Protein AF-A0A959IDT3-F1 (afdb_monomer)

Nearest PDB structures (foldseek):
  7pi2-assembly4_J  TM=5.846E-01  e=9.581E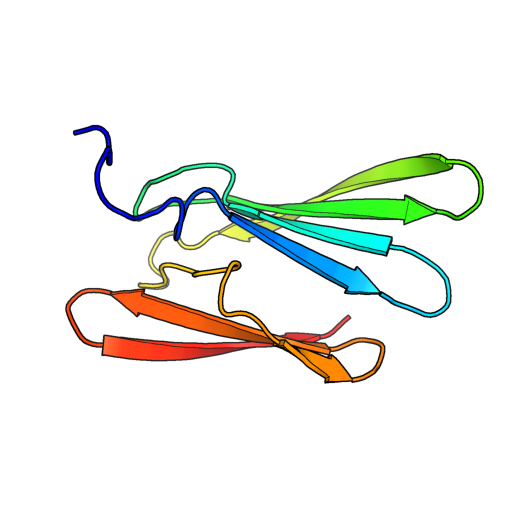-01  Plasmodium falciparum 3D7
  7pi2-assembly3_G  TM=5.688E-01  e=1.011E+00  Plasmodium falciparum 3D7
  7phv-assembly1_A  TM=5.783E-01  e=1.816E+00  Plasmodium falciparum 3D7
  5ezo-assembly1_A  TM=4.871E-01  e=1.186E+00  Plasmodium falciparum 3D7
  4dm5-assembly4_D  TM=5.569E-01  e=1.816E+00  Pseudomonas aeruginosa PAO1

Structure (mmCIF, N/CA/C/O backbone):
data_AF-A0A959IDT3-F1
#
_entry.id   AF-A0A959IDT3-F1
#
loop_
_atom_site.group_PDB
_atom_site.id
_atom_site.type_symbol
_atom_site.label_atom_id
_atom_site.label_alt_id
_atom_site.label_comp_id
_atom_site.label_asym_id
_atom_site.label_entity_id
_atom_site.label_seq_id
_atom_site.pdbx_PDB_ins_code
_atom_site.Cartn_x
_atom_site.Cartn_y
_atom_site.Cartn_z
_atom_site.occupancy
_atom_site.B_iso_or_equiv
_atom_site.auth_seq_id
_atom_site.auth_comp_id
_atom_site.auth_asym_id
_atom_site.auth_atom_id
_atom_site.pdbx_PDB_model_num
ATOM 1 N N . GLN A 1 1 ? 12.207 10.003 -15.779 1.00 45.72 1 GLN A N 1
ATOM 2 C CA . GLN A 1 1 ? 11.418 8.925 -16.407 1.00 45.72 1 GLN A CA 1
ATOM 3 C C . GLN A 1 1 ? 10.086 8.876 -15.680 1.00 45.72 1 GLN A C 1
ATOM 5 O O . GLN A 1 1 ? 10.077 8.522 -14.510 1.00 45.72 1 GLN A O 1
ATOM 10 N N . TYR A 1 2 ? 9.011 9.339 -16.316 1.00 44.75 2 TYR A N 1
ATOM 11 C CA . TYR A 1 2 ? 7.661 9.240 -15.760 1.00 44.75 2 TYR A CA 1
ATOM 12 C C . TYR A 1 2 ? 7.031 7.946 -16.268 1.00 44.75 2 TYR A C 1
ATOM 14 O O . TYR A 1 2 ? 7.106 7.650 -17.459 1.00 44.75 2 TYR A O 1
ATOM 22 N N . SER A 1 3 ? 6.500 7.155 -15.342 1.00 45.66 3 SER A N 1
ATOM 23 C CA . SER A 1 3 ? 5.775 5.923 -15.630 1.00 45.66 3 SER A CA 1
ATOM 24 C C . SER A 1 3 ? 4.399 6.316 -16.167 1.00 45.66 3 SER A C 1
ATOM 26 O O . SER A 1 3 ? 3.592 6.852 -15.419 1.00 45.66 3 SER A O 1
ATOM 28 N N . GLN A 1 4 ? 4.186 6.170 -17.474 1.00 54.97 4 GLN A N 1
ATOM 29 C CA . GLN A 1 4 ? 2.904 6.441 -18.145 1.00 54.97 4 GLN A CA 1
ATOM 30 C C . GLN A 1 4 ? 2.184 5.135 -18.537 1.00 54.97 4 GLN A C 1
ATOM 32 O O . GLN A 1 4 ? 1.149 5.189 -19.181 1.00 54.97 4 GLN A O 1
ATOM 37 N N . ASP A 1 5 ? 2.730 3.973 -18.155 1.00 61.78 5 ASP A N 1
ATOM 38 C CA . ASP A 1 5 ? 2.344 2.661 -18.705 1.00 61.78 5 ASP A CA 1
ATOM 39 C C . ASP A 1 5 ? 2.312 1.541 -17.640 1.00 61.78 5 ASP A C 1
ATOM 41 O O . ASP A 1 5 ? 2.426 0.359 -17.954 1.00 61.78 5 ASP A O 1
ATOM 45 N N . ASP A 1 6 ? 2.208 1.891 -16.350 1.00 63.75 6 ASP A N 1
ATOM 46 C CA . ASP A 1 6 ? 2.103 0.910 -15.255 1.00 63.75 6 ASP A CA 1
ATOM 47 C C . ASP A 1 6 ? 0.673 0.689 -14.741 1.00 63.75 6 ASP A C 1
ATOM 49 O O . ASP A 1 6 ? 0.512 0.099 -13.674 1.00 63.75 6 ASP A O 1
ATOM 53 N N . ASP A 1 7 ? -0.344 1.150 -15.478 1.00 68.31 7 ASP A N 1
ATOM 54 C CA . ASP A 1 7 ? -1.770 1.019 -15.128 1.00 68.31 7 ASP A CA 1
ATOM 55 C C . ASP A 1 7 ? -2.093 1.515 -13.703 1.00 68.31 7 ASP A C 1
ATOM 57 O O . ASP A 1 7 ? -2.865 0.920 -12.953 1.00 68.31 7 ASP A O 1
ATOM 61 N N . ALA A 1 8 ? -1.409 2.585 -13.280 1.00 68.56 8 ALA A N 1
ATOM 62 C CA . ALA A 1 8 ? -1.481 3.143 -11.932 1.00 68.56 8 ALA A CA 1
ATOM 63 C C . ALA A 1 8 ? -1.097 2.159 -10.807 1.00 68.56 8 ALA A C 1
ATOM 65 O O . ALA A 1 8 ? -1.344 2.441 -9.633 1.00 68.56 8 ALA A O 1
ATOM 66 N N . ALA A 1 9 ? -0.435 1.037 -11.118 1.00 70.88 9 ALA A N 1
ATOM 67 C CA . ALA A 1 9 ? -0.104 -0.007 -10.146 1.00 70.88 9 ALA A CA 1
ATOM 68 C C . ALA A 1 9 ? 0.693 0.528 -8.946 1.00 70.88 9 ALA A C 1
ATOM 70 O O . ALA A 1 9 ? 0.538 0.030 -7.829 1.00 70.88 9 ALA A O 1
ATOM 71 N N . TYR A 1 10 ? 1.516 1.561 -9.155 1.00 75.00 10 TYR A N 1
ATOM 72 C CA . TYR A 1 10 ? 2.345 2.171 -8.112 1.00 75.00 10 TYR A CA 1
ATOM 73 C C . TYR A 1 10 ? 1.838 3.533 -7.630 1.00 75.00 10 TYR A C 1
ATOM 75 O O . TYR A 1 10 ? 2.204 3.935 -6.530 1.00 75.00 10 TYR A O 1
ATOM 83 N N . SER A 1 11 ? 0.963 4.199 -8.386 1.00 76.62 11 SER A N 1
ATOM 84 C CA . SER A 1 11 ? 0.181 5.365 -7.947 1.00 76.62 11 SER A CA 1
ATOM 85 C C . SER A 1 11 ? -1.196 4.938 -7.428 1.00 76.62 11 SER A C 1
ATOM 87 O O . SER A 1 11 ? -2.217 5.540 -7.759 1.00 76.62 11 SER A O 1
ATOM 89 N N . SER A 1 12 ? -1.221 3.849 -6.665 1.00 81.69 12 SER A N 1
ATOM 90 C CA . SER A 1 12 ? -2.429 3.224 -6.141 1.00 81.69 12 SER A CA 1
ATOM 91 C C . SER A 1 12 ? -2.534 3.387 -4.631 1.00 81.69 12 SER A C 1
ATOM 93 O O . SER A 1 12 ? -1.559 3.702 -3.940 1.00 81.69 12 SER A O 1
ATOM 95 N N . TYR A 1 13 ? -3.739 3.154 -4.121 1.00 92.00 13 TYR A N 1
ATOM 96 C CA . TYR A 1 13 ? -4.036 3.162 -2.699 1.00 92.00 13 TYR A CA 1
ATOM 97 C C . TYR A 1 13 ? -4.779 1.890 -2.297 1.00 92.00 13 TYR A C 1
ATOM 99 O O . TYR A 1 13 ? -5.406 1.228 -3.123 1.00 92.00 13 TYR A O 1
ATOM 107 N N . PHE A 1 14 ? -4.734 1.570 -1.009 1.00 95.44 14 PHE A N 1
ATOM 108 C CA . PHE A 1 14 ? -5.530 0.515 -0.405 1.00 95.44 14 PHE A CA 1
ATOM 109 C C . PHE A 1 14 ? -6.347 1.078 0.756 1.00 95.44 14 PHE A C 1
ATOM 111 O O . PHE A 1 14 ? -5.827 1.825 1.583 1.00 95.44 14 PHE A O 1
ATOM 118 N N . LEU A 1 15 ? -7.625 0.702 0.826 1.00 95.31 15 LEU A N 1
ATOM 119 C CA . LEU A 1 15 ? -8.516 1.068 1.924 1.00 95.31 15 LEU A CA 1
ATOM 120 C C . LEU A 1 15 ? -8.641 -0.106 2.898 1.00 95.31 15 LEU A C 1
ATOM 122 O O . LEU A 1 15 ? -9.369 -1.063 2.630 1.00 95.31 15 LEU A O 1
ATOM 126 N N . LEU A 1 16 ? -7.983 -0.004 4.050 1.00 95.31 16 LEU A N 1
ATOM 127 C CA . LEU A 1 16 ? -8.165 -0.939 5.153 1.00 95.31 16 LEU A CA 1
ATOM 128 C C . LEU A 1 16 ? -9.327 -0.465 6.033 1.00 95.31 16 LEU A C 1
ATOM 130 O O . LEU A 1 16 ? -9.303 0.630 6.600 1.00 95.31 16 LEU A O 1
ATOM 134 N N . LYS A 1 17 ? -10.353 -1.309 6.159 1.00 93.94 17 LYS A N 1
ATOM 135 C CA . LYS A 1 17 ? -11.522 -1.031 6.997 1.00 93.94 17 LYS A CA 1
ATOM 136 C C . LYS A 1 17 ? -11.330 -1.696 8.351 1.00 93.94 17 LYS A C 1
ATOM 138 O O . LYS A 1 17 ? -11.349 -2.925 8.438 1.00 93.94 17 LYS A O 1
ATOM 143 N N . THR A 1 18 ? -11.163 -0.891 9.394 1.00 90.19 18 THR A N 1
ATOM 144 C CA . THR A 1 18 ? -11.143 -1.372 10.780 1.00 90.19 18 THR A CA 1
ATOM 145 C C . THR A 1 18 ? -12.477 -1.043 11.463 1.00 90.19 18 THR A C 1
ATOM 147 O O . THR A 1 18 ? -13.249 -0.241 10.933 1.00 90.19 18 THR A O 1
ATOM 150 N N . PRO A 1 19 ? -12.777 -1.616 12.643 1.00 87.44 19 PRO A N 1
ATOM 151 C CA . PRO A 1 19 ? -14.014 -1.301 13.362 1.00 87.44 19 PRO A CA 1
ATOM 152 C C . PRO A 1 19 ? -14.171 0.178 13.757 1.00 87.44 19 PRO A C 1
ATOM 154 O O . PRO A 1 19 ? -15.297 0.640 13.906 1.00 87.44 19 PRO A O 1
ATOM 157 N N . TYR A 1 20 ? -13.066 0.913 13.936 1.00 86.31 20 TYR A N 1
ATOM 158 C CA . TYR A 1 20 ? -13.081 2.273 14.498 1.00 86.31 20 TYR A CA 1
ATOM 159 C C . TYR A 1 20 ? -12.659 3.365 13.511 1.00 86.31 20 TYR A C 1
ATOM 161 O O . TYR A 1 20 ? -12.997 4.532 13.702 1.00 86.31 20 TYR A O 1
ATOM 169 N N . ASN A 1 21 ? -11.891 3.014 12.481 1.00 92.44 21 ASN A N 1
ATOM 170 C CA . ASN A 1 21 ? -11.370 3.965 11.505 1.00 92.44 21 ASN A CA 1
ATOM 171 C C . ASN A 1 21 ? -11.195 3.338 10.120 1.00 92.44 21 ASN A C 1
ATOM 173 O O . ASN A 1 21 ? -10.989 2.130 9.964 1.00 92.44 21 ASN A O 1
ATOM 177 N N . LEU A 1 22 ? -11.250 4.202 9.113 1.00 94.75 22 LEU A N 1
ATOM 178 C CA . LEU A 1 22 ? -10.823 3.896 7.757 1.00 94.75 22 LEU A CA 1
ATOM 179 C C . LEU A 1 22 ? -9.357 4.291 7.612 1.00 94.75 22 LEU A C 1
ATOM 181 O O . LEU A 1 22 ? -8.984 5.405 7.969 1.00 94.75 22 LEU A O 1
ATOM 185 N N . ARG A 1 23 ? -8.530 3.393 7.083 1.00 95.62 23 ARG A N 1
ATOM 186 C CA . ARG A 1 23 ? -7.105 3.646 6.847 1.00 95.62 23 ARG A CA 1
ATOM 187 C C . ARG A 1 23 ? -6.826 3.612 5.354 1.00 95.62 23 ARG A C 1
ATOM 189 O O . ARG A 1 23 ? -7.070 2.591 4.713 1.00 95.62 23 ARG A O 1
ATOM 196 N N . LEU A 1 24 ? -6.342 4.718 4.799 1.00 95.31 24 LEU A N 1
ATOM 197 C CA . LEU A 1 24 ? -5.924 4.800 3.402 1.00 95.31 24 LEU A CA 1
ATOM 198 C C . LEU A 1 24 ? -4.408 4.700 3.346 1.00 95.31 24 LEU A C 1
ATOM 200 O O . LEU A 1 24 ? -3.720 5.575 3.861 1.00 95.31 24 LEU A O 1
ATOM 204 N N . LEU A 1 25 ? -3.906 3.652 2.704 1.00 95.19 25 LEU A N 1
ATOM 205 C CA . LEU A 1 25 ? -2.482 3.426 2.485 1.00 95.19 25 LEU A CA 1
ATOM 206 C C . LEU A 1 25 ? -2.137 3.726 1.044 1.00 95.19 25 LEU A C 1
ATOM 208 O O . LEU A 1 25 ? -2.849 3.277 0.152 1.00 95.19 25 LEU A O 1
ATOM 212 N N . PHE A 1 26 ? -1.058 4.458 0.808 1.00 93.50 26 PHE A N 1
ATOM 213 C CA . PHE A 1 26 ? -0.663 4.838 -0.541 1.00 93.50 26 PHE A CA 1
ATOM 214 C C . PHE A 1 26 ? 0.839 5.103 -0.624 1.00 93.50 26 PHE A C 1
ATOM 216 O O . PHE A 1 26 ? 1.512 5.366 0.377 1.00 93.50 26 PHE A O 1
ATOM 223 N N . ASN A 1 27 ? 1.366 5.005 -1.839 1.00 92.19 27 ASN A N 1
ATOM 224 C CA . ASN A 1 27 ? 2.731 5.408 -2.141 1.00 92.19 27 ASN A CA 1
ATOM 225 C C . ASN A 1 27 ? 2.764 6.926 -2.398 1.00 92.19 27 ASN A C 1
ATOM 227 O O . ASN A 1 27 ? 2.031 7.397 -3.267 1.00 92.19 27 ASN A O 1
ATOM 231 N N . ASP A 1 28 ? 3.614 7.677 -1.690 1.00 89.06 28 ASP A N 1
ATOM 232 C CA . ASP A 1 28 ? 3.779 9.124 -1.916 1.00 89.06 28 ASP A CA 1
ATOM 233 C C . ASP A 1 28 ? 4.421 9.422 -3.287 1.00 89.06 28 ASP A C 1
ATOM 235 O O . ASP A 1 28 ? 4.146 10.447 -3.910 1.00 89.06 28 ASP A O 1
ATOM 239 N N . GLU A 1 29 ? 5.271 8.517 -3.777 1.00 84.06 29 GLU A N 1
ATOM 240 C CA . GLU A 1 29 ? 6.051 8.665 -5.000 1.00 84.06 29 GLU A CA 1
ATOM 241 C C . GLU A 1 29 ? 5.969 7.431 -5.910 1.00 84.06 29 GLU A C 1
ATOM 243 O O . GLU A 1 29 ? 6.073 6.282 -5.477 1.00 84.06 29 GLU A O 1
ATOM 248 N N . ILE A 1 30 ? 5.925 7.672 -7.225 1.00 77.38 30 ILE A N 1
ATOM 249 C CA . ILE A 1 30 ? 6.023 6.637 -8.270 1.00 77.38 30 ILE A CA 1
ATOM 250 C C . ILE A 1 30 ? 7.507 6.346 -8.574 1.00 77.38 30 ILE A C 1
ATOM 252 O O . ILE A 1 30 ? 7.972 6.417 -9.714 1.00 77.38 30 ILE A O 1
ATOM 256 N N . LYS A 1 31 ? 8.298 6.080 -7.531 1.00 82.12 31 LYS A N 1
ATOM 257 C CA . LYS A 1 31 ? 9.737 5.779 -7.618 1.00 82.12 31 LYS A CA 1
ATOM 258 C C . LYS A 1 31 ? 10.069 4.494 -6.861 1.00 82.12 31 LYS A C 1
ATOM 260 O O . LYS A 1 31 ? 9.243 3.930 -6.151 1.00 82.12 31 LYS A O 1
ATOM 265 N N . TYR A 1 32 ? 11.287 3.983 -7.056 1.00 79.19 32 TYR A N 1
ATOM 266 C CA . TYR A 1 32 ? 11.759 2.806 -6.313 1.00 79.19 32 TYR A CA 1
ATOM 267 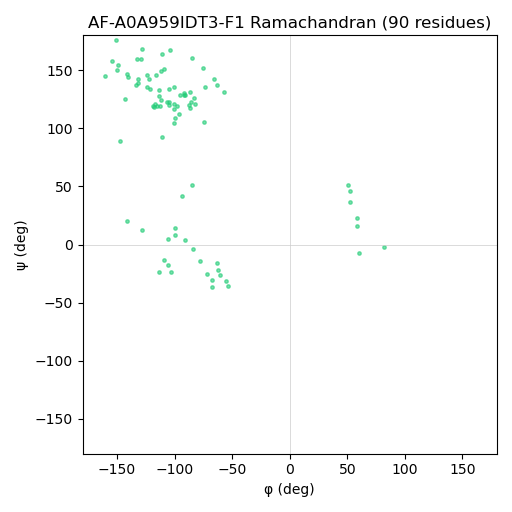C C . TYR A 1 32 ? 11.947 3.091 -4.823 1.00 79.19 32 TYR A C 1
ATOM 269 O O . TYR A 1 32 ? 11.706 2.218 -3.989 1.00 79.19 32 TYR A O 1
ATOM 277 N N . GLU A 1 33 ? 12.412 4.293 -4.520 1.00 84.62 33 GLU A N 1
ATOM 278 C CA . GLU A 1 33 ? 12.548 4.822 -3.172 1.00 84.62 33 GLU A CA 1
ATOM 279 C C . GLU A 1 33 ? 11.324 5.690 -2.939 1.00 84.62 33 GLU A C 1
ATOM 281 O O . GLU A 1 33 ? 11.043 6.591 -3.726 1.00 84.62 33 GLU A O 1
ATOM 286 N N . ASN A 1 34 ? 10.540 5.318 -1.940 1.00 87.12 34 ASN A N 1
ATOM 287 C CA . ASN A 1 34 ? 9.232 5.881 -1.702 1.00 87.12 34 ASN A CA 1
ATOM 288 C C . ASN A 1 34 ? 8.912 5.837 -0.206 1.00 87.12 34 ASN A C 1
ATOM 290 O O . ASN A 1 34 ? 9.314 4.911 0.502 1.00 87.12 34 ASN A O 1
ATOM 294 N N . THR A 1 35 ? 8.119 6.801 0.238 1.00 91.44 35 THR A N 1
ATOM 295 C CA . THR A 1 35 ? 7.451 6.764 1.533 1.00 91.44 35 THR A CA 1
ATOM 296 C C . THR A 1 35 ? 6.040 6.215 1.353 1.00 91.44 35 THR A C 1
ATOM 298 O O . THR A 1 35 ? 5.266 6.660 0.507 1.00 91.44 35 THR A O 1
ATOM 301 N N . VAL A 1 36 ? 5.694 5.212 2.150 1.00 92.94 36 VAL A N 1
ATOM 302 C CA . VAL A 1 36 ? 4.313 4.775 2.310 1.00 92.94 36 VAL A CA 1
ATOM 303 C C . VAL A 1 36 ? 3.685 5.641 3.376 1.00 92.94 36 VAL A C 1
ATOM 305 O O . VAL A 1 36 ? 4.156 5.674 4.519 1.00 92.94 36 VAL A O 1
ATOM 308 N N . SER A 1 37 ? 2.604 6.298 2.997 1.00 95.00 37 SER A N 1
ATOM 309 C CA . SER A 1 37 ? 1.829 7.133 3.892 1.00 95.00 37 SER A CA 1
ATOM 310 C C . SER A 1 37 ? 0.485 6.492 4.202 1.00 95.00 37 SER A C 1
ATOM 312 O O . SER A 1 37 ? -0.075 5.722 3.418 1.00 95.00 37 SER A O 1
ATOM 314 N N . GLU A 1 38 ? -0.014 6.809 5.389 1.00 95.44 38 GLU A N 1
ATOM 315 C CA . GLU A 1 38 ? -1.311 6.404 5.898 1.00 95.44 38 GLU A CA 1
ATOM 316 C C . GLU A 1 38 ? -2.136 7.643 6.236 1.00 95.44 38 GLU A C 1
ATOM 318 O O . GLU A 1 38 ? -1.647 8.542 6.920 1.00 95.44 38 GLU A O 1
ATOM 323 N N . TYR A 1 39 ? -3.401 7.654 5.821 1.00 95.69 39 TYR A N 1
ATOM 324 C CA . TYR A 1 39 ? -4.418 8.524 6.402 1.00 95.69 39 TYR A CA 1
ATOM 325 C C . TYR A 1 39 ? -5.364 7.704 7.272 1.00 95.69 39 TYR A C 1
ATOM 327 O O . TYR A 1 39 ? -5.995 6.770 6.776 1.00 95.69 39 TYR A O 1
ATOM 335 N N . VAL A 1 40 ? -5.492 8.066 8.547 1.00 96.31 40 VAL A N 1
ATOM 336 C CA . VAL A 1 40 ? -6.452 7.455 9.473 1.00 96.31 40 VAL A CA 1
ATOM 337 C C . VAL A 1 40 ? -7.652 8.380 9.581 1.00 96.31 40 VAL A C 1
ATOM 339 O O . VAL A 1 40 ? -7.547 9.445 10.173 1.00 96.31 40 VAL A O 1
ATOM 342 N N . ILE A 1 41 ? -8.786 7.981 9.014 1.00 96.12 41 ILE A N 1
ATOM 343 C CA . ILE A 1 41 ? -10.032 8.748 9.030 1.00 96.12 41 ILE A CA 1
ATOM 344 C C . ILE A 1 41 ? -10.958 8.171 10.101 1.00 96.12 41 ILE A C 1
ATOM 346 O O . ILE A 1 41 ? -11.337 6.995 10.060 1.00 96.12 41 ILE A O 1
ATOM 350 N N . GLN A 1 42 ? -11.330 9.012 11.060 1.00 93.88 42 GLN A N 1
ATOM 351 C CA . GLN A 1 42 ? -12.271 8.694 12.128 1.00 93.88 42 GLN A CA 1
ATOM 352 C C . GLN A 1 42 ? -13.723 8.910 11.675 1.00 93.88 42 GLN A C 1
ATOM 354 O O . GLN A 1 42 ? -14.005 9.660 10.740 1.00 93.88 42 GLN A O 1
ATOM 359 N N . GLY A 1 43 ? -14.678 8.292 12.378 1.00 88.00 43 GLY A N 1
ATOM 360 C CA . GLY A 1 43 ? -16.109 8.397 12.051 1.00 88.00 43 GLY A CA 1
ATOM 361 C C . GLY A 1 43 ? -16.706 9.810 12.154 1.00 88.00 43 GLY A C 1
ATOM 362 O O . GLY A 1 43 ? -17.775 10.059 11.610 1.00 88.00 43 GLY A O 1
ATOM 363 N N . ASN A 1 44 ? -16.019 10.743 12.818 1.00 92.44 44 ASN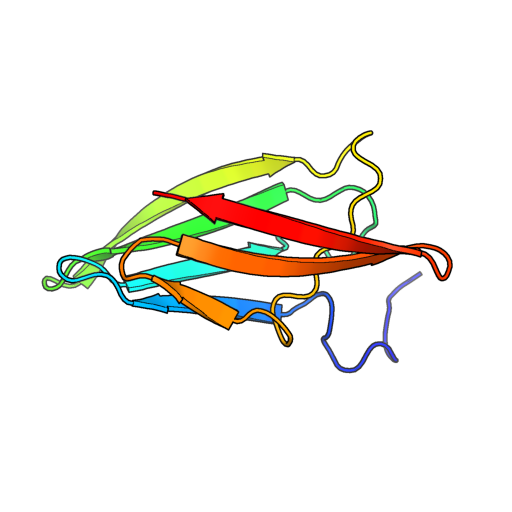 A N 1
ATOM 364 C CA . ASN A 1 44 ? -16.400 12.158 12.919 1.00 92.44 44 ASN A CA 1
ATOM 365 C C . ASN A 1 44 ? -15.788 13.037 11.806 1.00 92.44 44 ASN A C 1
ATOM 367 O O . ASN A 1 44 ? -15.939 14.255 11.846 1.00 92.44 44 ASN A O 1
ATOM 371 N N . GLY A 1 45 ? -15.070 12.445 10.845 1.00 89.19 45 GLY A N 1
ATOM 372 C CA . GLY A 1 45 ? -14.390 13.162 9.765 1.00 89.19 45 GLY A CA 1
ATOM 373 C C . GLY A 1 45 ? -13.023 13.746 10.136 1.00 89.19 45 GLY A C 1
ATOM 374 O O . GLY A 1 45 ? -12.354 14.293 9.261 1.00 89.19 45 GLY A O 1
ATOM 375 N N . HIS A 1 46 ? -12.573 13.614 11.389 1.00 95.38 46 HIS A N 1
ATOM 376 C CA . HIS A 1 46 ? -11.193 13.923 11.755 1.00 95.38 46 HIS A CA 1
ATOM 377 C C . HIS A 1 46 ? -10.239 12.940 11.074 1.00 95.38 46 HIS A C 1
ATOM 379 O O . HIS A 1 46 ? -10.550 11.750 10.954 1.00 95.38 46 HIS A O 1
ATOM 385 N N . PHE A 1 47 ? -9.079 13.427 10.636 1.00 96.19 47 PHE A N 1
ATOM 386 C CA . PHE A 1 47 ? -8.067 12.578 10.031 1.00 96.19 47 PHE A CA 1
ATOM 387 C C . PHE A 1 47 ? -6.654 12.972 10.449 1.00 96.19 47 PHE A C 1
ATOM 389 O O . PHE A 1 47 ? -6.343 14.154 10.578 1.00 96.19 47 PHE A O 1
ATOM 396 N N . ASP A 1 48 ? -5.799 11.959 10.557 1.00 96.69 48 ASP A N 1
ATOM 397 C CA . ASP A 1 48 ? -4.360 12.095 10.772 1.00 96.69 48 ASP A CA 1
ATOM 398 C C . ASP A 1 48 ? -3.598 11.526 9.574 1.00 96.69 48 ASP A C 1
ATOM 400 O O . ASP A 1 48 ? -4.024 10.529 8.984 1.00 96.69 48 ASP A O 1
ATOM 404 N N . ARG A 1 49 ? -2.454 12.129 9.228 1.00 94.88 49 ARG A N 1
ATOM 405 C CA . ARG A 1 49 ? -1.525 11.605 8.215 1.00 94.88 4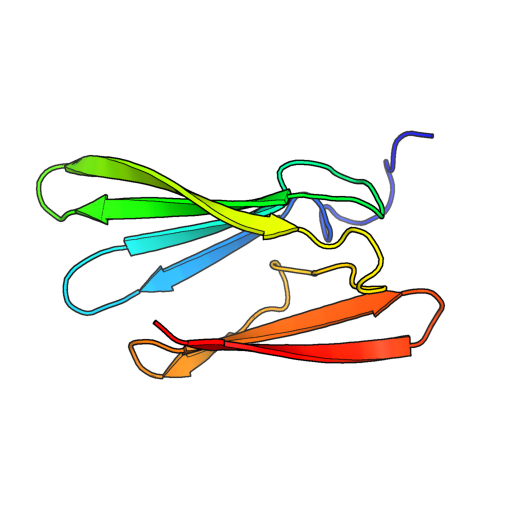9 ARG A CA 1
ATOM 406 C C . ARG A 1 49 ? -0.230 11.150 8.877 1.00 94.88 49 ARG A C 1
ATOM 408 O O . ARG A 1 49 ? 0.459 11.963 9.486 1.00 94.88 49 ARG A O 1
ATOM 415 N N . ASN A 1 50 ? 0.150 9.895 8.656 1.00 94.75 50 ASN A N 1
ATOM 416 C CA . ASN A 1 50 ? 1.379 9.297 9.174 1.00 94.75 50 ASN A CA 1
ATOM 417 C C . ASN A 1 50 ? 2.257 8.774 8.032 1.00 94.75 50 ASN A C 1
ATOM 419 O O . ASN A 1 50 ? 1.748 8.202 7.072 1.00 94.75 50 ASN A O 1
ATOM 423 N N . ALA A 1 51 ? 3.578 8.909 8.152 1.00 92.81 51 ALA A N 1
ATOM 424 C CA . ALA A 1 51 ? 4.516 8.139 7.336 1.00 92.81 51 ALA A CA 1
ATOM 425 C C . ALA A 1 51 ? 4.769 6.799 8.039 1.00 92.81 51 ALA A C 1
ATOM 427 O O . ALA A 1 51 ? 5.262 6.785 9.167 1.00 92.81 51 ALA A O 1
ATOM 428 N N . VAL A 1 52 ? 4.408 5.680 7.407 1.00 90.94 52 VAL A N 1
ATOM 429 C CA . VAL A 1 52 ? 4.425 4.356 8.061 1.00 90.94 52 VAL A CA 1
ATOM 430 C C . VAL A 1 52 ? 5.616 3.493 7.656 1.00 90.94 52 VAL A C 1
ATOM 432 O O . VAL A 1 52 ? 6.005 2.598 8.402 1.00 90.94 52 VAL A O 1
ATOM 435 N N . MET A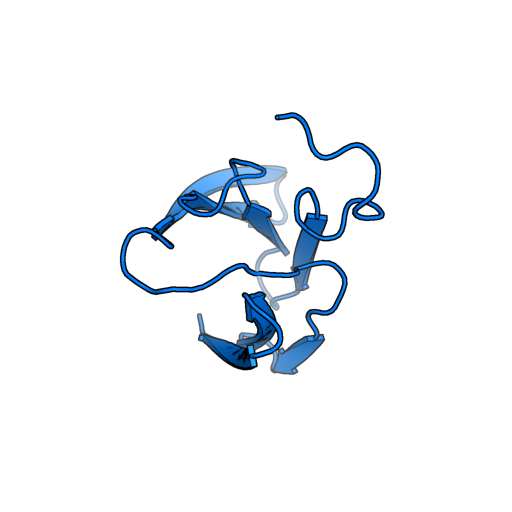 1 53 ? 6.213 3.743 6.488 1.00 89.62 53 MET A N 1
ATOM 436 C CA . MET A 1 53 ? 7.388 3.001 6.027 1.00 89.62 53 MET A CA 1
ATOM 437 C C . MET A 1 53 ? 8.136 3.767 4.933 1.00 89.62 53 MET A C 1
ATOM 439 O O . MET A 1 53 ? 7.509 4.370 4.071 1.00 89.62 53 MET A O 1
ATOM 443 N N . SER A 1 54 ? 9.466 3.659 4.902 1.00 88.31 54 SER A N 1
ATOM 444 C CA . SER A 1 54 ? 10.265 3.965 3.707 1.00 88.31 54 SER A CA 1
ATOM 445 C C . SER A 1 54 ? 10.649 2.671 2.982 1.00 88.31 54 SER A C 1
ATOM 447 O O . SER A 1 54 ? 11.066 1.695 3.611 1.00 88.31 54 SER A O 1
ATOM 449 N N . THR A 1 55 ? 10.518 2.641 1.654 1.00 85.44 55 THR A N 1
ATOM 450 C CA . THR A 1 55 ? 10.989 1.529 0.808 1.00 85.44 55 THR A CA 1
ATOM 451 C C . THR A 1 55 ? 12.470 1.646 0.447 1.00 85.44 55 THR A C 1
ATOM 453 O O . THR A 1 55 ? 13.020 0.736 -0.192 1.00 85.44 55 THR A O 1
ATOM 456 N N . GLU A 1 56 ? 13.126 2.736 0.851 1.00 86.38 56 GLU A N 1
ATOM 457 C CA . GLU A 1 56 ? 14.541 2.981 0.601 1.00 86.38 56 GLU A CA 1
ATOM 458 C C . GLU A 1 56 ? 15.390 1.841 1.171 1.00 86.38 56 GLU A C 1
ATOM 460 O O . GLU A 1 56 ? 15.189 1.380 2.294 1.00 86.38 56 GLU A O 1
ATOM 465 N N . ASN A 1 57 ? 16.309 1.315 0.360 1.00 83.75 57 ASN A N 1
ATOM 466 C CA . ASN A 1 57 ? 17.163 0.164 0.685 1.00 83.75 57 ASN A CA 1
ATOM 467 C C .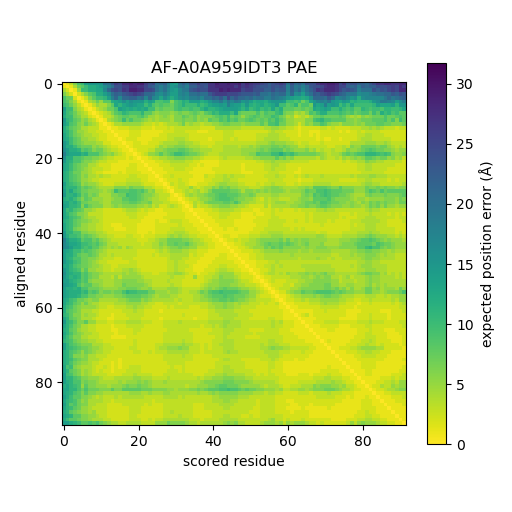 ASN A 1 57 ? 16.440 -1.168 1.004 1.00 83.75 57 ASN A C 1
ATOM 469 O O . ASN A 1 57 ? 17.082 -2.218 1.015 1.00 83.75 57 ASN A O 1
ATOM 473 N N . GLN A 1 58 ? 15.107 -1.195 1.123 1.00 84.81 58 GLN A N 1
ATOM 474 C CA . GLN A 1 58 ? 14.322 -2.412 1.403 1.00 84.81 58 GLN A CA 1
ATOM 475 C C . GLN A 1 58 ? 14.121 -3.305 0.171 1.00 84.81 58 GLN A C 1
ATOM 477 O O . GLN A 1 58 ? 13.725 -4.475 0.251 1.00 84.81 58 GLN A O 1
ATOM 482 N N . LYS A 1 59 ? 14.400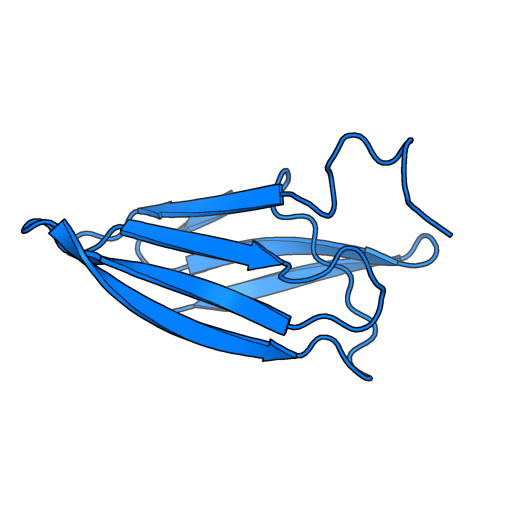 -2.759 -1.018 1.00 88.69 59 LYS A N 1
ATOM 483 C CA . LYS A 1 59 ? 14.123 -3.406 -2.307 1.00 88.69 59 LYS A CA 1
ATOM 484 C C . LYS A 1 59 ? 12.660 -3.858 -2.401 1.00 88.69 59 LYS A C 1
ATOM 486 O O . LYS A 1 59 ? 12.395 -4.998 -2.798 1.00 88.69 59 LYS A O 1
ATOM 491 N N . LEU A 1 60 ? 11.755 -2.963 -2.019 1.00 90.06 60 LEU A N 1
ATOM 492 C CA . LEU A 1 60 ? 10.308 -3.119 -2.120 1.00 90.06 60 LEU A CA 1
ATOM 493 C C . LEU A 1 60 ? 9.757 -2.144 -3.159 1.00 90.06 60 LEU A C 1
ATOM 495 O O . LEU A 1 60 ? 10.319 -1.072 -3.367 1.00 90.06 60 LEU A O 1
ATOM 499 N N . ARG A 1 61 ? 8.676 -2.543 -3.823 1.00 90.12 61 ARG A N 1
ATOM 500 C CA . ARG A 1 61 ? 7.893 -1.694 -4.719 1.00 90.12 61 ARG A CA 1
ATOM 501 C C . ARG A 1 61 ? 6.439 -2.143 -4.615 1.00 90.12 61 ARG A C 1
ATOM 503 O O . ARG A 1 61 ? 6.035 -3.095 -5.276 1.00 90.12 61 ARG A O 1
ATOM 510 N N . LEU A 1 62 ? 5.722 -1.539 -3.673 1.00 92.25 62 LEU A N 1
ATOM 511 C CA . LEU A 1 62 ? 4.393 -1.982 -3.260 1.00 92.25 62 LEU A CA 1
ATOM 512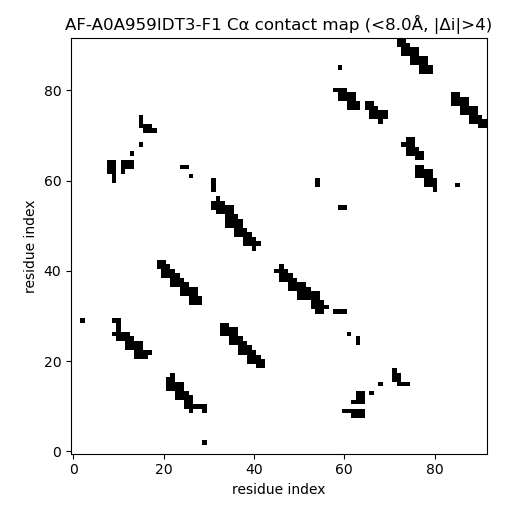 C C . LEU A 1 62 ? 3.339 -1.654 -4.314 1.00 92.25 62 LEU A C 1
ATOM 514 O O . LEU A 1 62 ? 3.307 -0.536 -4.828 1.00 92.25 62 LEU A O 1
ATOM 518 N N . ARG A 1 63 ? 2.470 -2.628 -4.584 1.00 92.75 63 ARG A N 1
ATOM 519 C CA . ARG A 1 63 ? 1.323 -2.520 -5.485 1.00 92.75 63 ARG A CA 1
ATOM 520 C C . ARG A 1 63 ? 0.047 -2.575 -4.653 1.00 92.75 63 ARG A C 1
ATOM 522 O O . ARG A 1 63 ? -0.436 -3.656 -4.324 1.00 92.75 63 ARG A O 1
ATOM 529 N N . PHE A 1 64 ? -0.467 -1.412 -4.262 1.00 93.50 64 PHE A N 1
ATOM 530 C CA . PHE A 1 64 ? -1.658 -1.343 -3.414 1.00 93.50 64 PHE A CA 1
ATOM 531 C C . PHE A 1 64 ? -2.943 -1.738 -4.154 1.00 93.50 64 PHE A C 1
ATOM 533 O O . PHE A 1 64 ? -3.850 -2.257 -3.509 1.00 93.50 64 PHE A O 1
ATOM 540 N N . THR A 1 65 ? -2.990 -1.603 -5.487 1.00 91.62 65 THR A N 1
ATOM 541 C CA . THR A 1 65 ? -4.088 -2.120 -6.332 1.00 91.62 65 THR A CA 1
ATOM 542 C C . THR A 1 65 ? -4.348 -3.612 -6.113 1.00 91.62 65 THR A C 1
ATOM 544 O O . THR A 1 65 ? -5.495 -4.045 -6.133 1.00 91.62 65 THR A O 1
ATOM 547 N N . ASP A 1 66 ? -3.289 -4.391 -5.868 1.00 93.69 66 ASP A N 1
ATOM 548 C CA . ASP A 1 66 ? -3.351 -5.850 -5.717 1.00 93.69 66 ASP A CA 1
ATOM 549 C C . ASP A 1 66 ? -3.348 -6.298 -4.243 1.00 93.69 66 ASP A C 1
ATOM 551 O O . ASP A 1 66 ? -3.187 -7.483 -3.938 1.00 93.69 66 ASP A O 1
ATOM 555 N N . ALA A 1 67 ? -3.459 -5.356 -3.303 1.00 95.50 67 ALA A N 1
ATOM 556 C CA . ALA A 1 67 ? -3.471 -5.674 -1.885 1.00 95.50 67 ALA A CA 1
ATOM 557 C C . ALA A 1 67 ? -4.812 -6.279 -1.452 1.00 95.50 67 ALA A C 1
ATOM 559 O O . ALA A 1 67 ? -5.870 -5.993 -2.012 1.00 95.50 67 ALA A O 1
ATOM 560 N N . ILE A 1 68 ? -4.766 -7.111 -0.411 1.00 97.19 68 ILE A N 1
ATOM 561 C CA . ILE A 1 68 ? -5.950 -7.759 0.158 1.00 97.19 68 ILE A CA 1
ATOM 562 C C . ILE A 1 68 ? -5.980 -7.609 1.676 1.00 97.19 68 ILE A C 1
ATOM 564 O O . ILE A 1 68 ? -4.963 -7.766 2.357 1.00 97.19 68 ILE A O 1
ATOM 568 N N . GLN A 1 69 ? -7.164 -7.338 2.224 1.00 97.38 69 GLN A N 1
ATOM 569 C CA . GLN A 1 69 ? -7.397 -7.343 3.665 1.00 97.38 69 GLN A CA 1
ATOM 570 C C . GLN A 1 69 ? -7.645 -8.786 4.117 1.00 97.38 69 GLN A C 1
ATOM 572 O O . GLN A 1 69 ? -8.564 -9.440 3.634 1.00 97.38 69 GLN A O 1
ATOM 577 N N . VAL A 1 70 ? -6.818 -9.282 5.038 1.00 97.62 70 VAL A N 1
ATOM 578 C CA . VAL A 1 70 ? -6.865 -10.677 5.523 1.00 97.62 70 VAL A CA 1
ATOM 579 C C . VAL A 1 70 ? -7.371 -10.796 6.960 1.00 97.62 70 VAL A C 1
ATOM 581 O O . VAL A 1 70 ? -7.688 -11.891 7.413 1.00 97.62 70 VAL A O 1
ATOM 584 N N . ALA A 1 71 ? -7.450 -9.677 7.683 1.00 96.12 71 ALA A N 1
ATOM 585 C CA . ALA A 1 71 ? -8.062 -9.573 9.005 1.00 96.12 71 ALA A CA 1
ATOM 586 C C . ALA A 1 71 ? -8.624 -8.157 9.223 1.00 96.12 71 ALA A C 1
ATOM 588 O O . ALA A 1 71 ? -8.424 -7.265 8.401 1.00 96.12 71 ALA A O 1
ATOM 589 N N . SER A 1 72 ? -9.293 -7.913 10.351 1.00 94.06 72 SER A N 1
ATOM 590 C CA . SER A 1 72 ? -9.801 -6.576 10.712 1.00 94.06 72 SER A CA 1
ATOM 591 C C . SER A 1 72 ? -8.698 -5.520 10.885 1.00 94.06 72 SER A C 1
ATOM 593 O O . SER A 1 72 ? -8.978 -4.331 10.756 1.00 94.06 72 SER A O 1
ATOM 595 N N . ASN A 1 73 ? -7.459 -5.943 11.152 1.00 93.62 73 ASN A N 1
ATOM 596 C CA . ASN A 1 73 ? -6.295 -5.085 11.386 1.00 93.62 73 ASN A CA 1
ATOM 597 C C . ASN A 1 73 ? -5.078 -5.455 10.520 1.00 93.62 73 ASN A C 1
ATOM 599 O O . ASN A 1 73 ? -3.969 -5.009 10.809 1.00 93.62 73 ASN A O 1
ATOM 603 N N . ALA A 1 74 ? -5.247 -6.296 9.496 1.00 95.06 74 ALA A N 1
ATOM 604 C CA . ALA A 1 74 ? -4.121 -6.766 8.699 1.00 95.06 74 ALA A CA 1
ATOM 605 C C . ALA A 1 74 ? -4.434 -6.854 7.208 1.00 95.06 74 ALA A C 1
ATOM 607 O O . ALA A 1 74 ? -5.518 -7.279 6.796 1.00 95.06 74 ALA A O 1
ATOM 608 N N . LEU A 1 75 ? -3.422 -6.533 6.409 1.00 96.19 75 LEU A N 1
ATOM 609 C CA . LEU A 1 75 ? -3.433 -6.685 4.962 1.00 96.19 75 LEU A CA 1
ATOM 610 C C . LEU A 1 75 ? -2.151 -7.350 4.457 1.00 96.19 75 LEU A C 1
ATOM 612 O O . LEU A 1 75 ? -1.114 -7.344 5.127 1.00 96.19 75 LEU A O 1
ATOM 616 N N . ILE A 1 76 ? -2.237 -7.906 3.254 1.00 97.19 76 ILE A N 1
ATOM 617 C CA . ILE A 1 76 ? -1.096 -8.376 2.474 1.00 97.19 76 ILE A CA 1
ATOM 618 C C . ILE A 1 76 ? -0.987 -7.497 1.233 1.00 97.19 76 ILE A C 1
ATOM 620 O O . ILE A 1 76 ? -1.959 -7.340 0.498 1.00 97.19 76 ILE A O 1
ATOM 624 N N . VAL A 1 77 ? 0.203 -6.946 1.003 1.00 95.75 77 VAL A N 1
ATOM 625 C CA . VAL A 1 77 ? 0.528 -6.105 -0.151 1.00 95.75 77 VAL A CA 1
ATOM 626 C C . VAL A 1 77 ? 1.604 -6.800 -0.984 1.00 95.75 77 VAL A C 1
ATOM 628 O O . VAL A 1 77 ? 2.703 -7.064 -0.475 1.00 95.75 77 VAL A O 1
ATOM 631 N N . PRO A 1 78 ? 1.334 -7.098 -2.262 1.00 95.44 78 PRO A N 1
ATOM 632 C CA . PRO A 1 78 ? 2.361 -7.533 -3.192 1.00 95.44 78 PRO A CA 1
ATOM 633 C C . PRO A 1 78 ? 3.411 -6.441 -3.416 1.00 95.44 78 PRO A C 1
ATOM 635 O O . PRO A 1 78 ? 3.104 -5.266 -3.607 1.00 95.44 78 PRO A O 1
ATOM 638 N N . SER A 1 79 ? 4.676 -6.843 -3.431 1.00 92.50 79 SER A N 1
ATOM 639 C CA . SER A 1 79 ? 5.789 -6.025 -3.893 1.00 92.50 79 SER A CA 1
ATOM 640 C C . SER A 1 79 ? 6.450 -6.717 -5.069 1.00 92.50 79 SER A C 1
ATOM 642 O O . SER A 1 79 ? 7.037 -7.786 -4.895 1.00 92.50 79 SER A O 1
ATOM 644 N N . GLU A 1 80 ? 6.463 -6.071 -6.228 1.00 90.50 80 GLU A N 1
ATOM 645 C CA . GLU A 1 80 ? 7.092 -6.615 -7.427 1.00 90.50 80 GLU A CA 1
ATOM 646 C C . GLU A 1 80 ? 8.244 -5.729 -7.899 1.00 90.50 80 GLU A C 1
ATOM 648 O O . GLU A 1 80 ? 8.078 -4.559 -8.246 1.00 90.50 80 GLU A O 1
ATOM 653 N N . ARG A 1 81 ? 9.456 -6.289 -7.918 1.00 87.69 81 ARG A N 1
ATOM 654 C CA . ARG A 1 81 ? 10.641 -5.575 -8.404 1.00 87.69 81 ARG A CA 1
ATOM 655 C C . ARG A 1 81 ? 11.567 -6.522 -9.148 1.00 87.69 81 ARG A C 1
ATOM 657 O O . ARG A 1 81 ? 12.023 -7.505 -8.572 1.00 87.69 81 ARG A O 1
ATOM 664 N N . ARG A 1 82 ? 11.912 -6.180 -10.398 1.00 88.25 82 ARG A N 1
ATOM 665 C CA . ARG A 1 82 ? 12.829 -6.965 -11.254 1.00 88.25 82 ARG A CA 1
ATOM 666 C C . ARG A 1 82 ? 12.424 -8.450 -11.318 1.00 88.25 82 ARG A C 1
ATOM 668 O O . ARG A 1 82 ? 13.246 -9.318 -11.033 1.00 88.25 82 ARG A O 1
ATOM 675 N N . ASN A 1 83 ? 11.152 -8.720 -11.620 1.00 87.00 83 ASN A N 1
ATOM 676 C CA . ASN A 1 83 ? 10.559 -10.065 -11.700 1.00 87.00 83 ASN A CA 1
ATOM 677 C C . ASN A 1 83 ? 10.667 -10.890 -10.404 1.00 87.00 83 ASN A C 1
ATOM 679 O O . ASN A 1 83 ? 10.637 -12.118 -10.433 1.00 87.00 83 ASN A O 1
ATOM 683 N N . ARG A 1 84 ? 10.826 -10.230 -9.251 1.00 91.81 84 ARG A N 1
ATOM 684 C CA . ARG A 1 84 ? 10.755 -10.870 -7.937 1.00 91.81 84 ARG A CA 1
ATOM 685 C C . ARG A 1 84 ? 9.530 -10.367 -7.200 1.00 91.81 84 ARG A C 1
ATOM 687 O O . ARG A 1 84 ? 9.440 -9.174 -6.900 1.00 91.81 84 ARG A O 1
ATOM 694 N N . LEU A 1 85 ? 8.639 -11.300 -6.885 1.00 94.19 85 LEU A N 1
ATOM 695 C CA . LEU A 1 85 ? 7.484 -11.076 -6.033 1.00 94.19 85 LEU A CA 1
ATOM 696 C C . LEU A 1 85 ? 7.877 -11.281 -4.567 1.00 94.19 85 LEU A C 1
ATOM 698 O O . LEU A 1 85 ? 8.487 -12.286 -4.203 1.00 94.19 85 LEU A O 1
ATOM 702 N N . LYS A 1 86 ? 7.509 -10.323 -3.723 1.00 95.00 86 LYS A N 1
ATOM 703 C CA . LYS A 1 86 ? 7.523 -10.437 -2.264 1.00 95.00 86 LYS A CA 1
ATOM 704 C C . LYS A 1 86 ? 6.124 -10.133 -1.750 1.00 95.00 86 LYS A C 1
ATOM 706 O O . LYS A 1 86 ? 5.448 -9.272 -2.304 1.00 95.00 86 LYS A O 1
ATOM 711 N N . LEU A 1 87 ? 5.718 -10.793 -0.673 1.00 96.00 87 LEU A N 1
ATOM 712 C CA . LEU A 1 87 ? 4.480 -10.474 0.032 1.00 96.00 87 LEU A CA 1
ATOM 713 C C . LEU A 1 87 ? 4.831 -9.739 1.320 1.00 96.00 87 LEU A C 1
ATOM 715 O O . LEU A 1 87 ? 5.601 -10.248 2.134 1.00 96.00 87 LEU A O 1
ATOM 719 N N . VAL A 1 88 ? 4.287 -8.537 1.487 1.00 94.38 88 VAL A N 1
ATOM 720 C CA . VAL A 1 88 ? 4.470 -7.726 2.691 1.00 94.38 88 VAL A CA 1
ATOM 721 C C . VAL A 1 88 ? 3.187 -7.788 3.499 1.00 94.38 88 VAL A C 1
ATOM 723 O O . VAL A 1 88 ? 2.130 -7.395 3.015 1.00 94.38 88 VAL A O 1
ATOM 726 N N . LYS A 1 89 ? 3.272 -8.288 4.731 1.00 95.50 89 LYS A N 1
ATOM 727 C CA . LYS A 1 89 ? 2.161 -8.231 5.681 1.00 95.50 89 LYS A CA 1
ATOM 728 C C . LYS A 1 89 ? 2.280 -6.957 6.507 1.00 95.50 89 LYS A C 1
ATOM 730 O O . LYS A 1 89 ? 3.324 -6.715 7.104 1.00 95.50 89 LYS A O 1
ATOM 735 N N . VAL A 1 90 ? 1.199 -6.192 6.580 1.00 92.94 90 VAL A N 1
ATOM 736 C CA . VAL A 1 90 ? 1.074 -5.017 7.452 1.00 92.94 90 VAL A CA 1
ATOM 737 C C . VAL A 1 90 ? 0.016 -5.331 8.504 1.00 92.94 90 VAL A C 1
ATOM 739 O O . VAL A 1 90 ? -1.029 -5.890 8.170 1.00 92.94 90 VAL A O 1
ATOM 742 N N . THR A 1 91 ? 0.311 -5.041 9.772 1.00 93.25 91 THR A N 1
ATOM 743 C CA . THR A 1 91 ? -0.578 -5.297 10.919 1.00 93.25 91 THR A CA 1
ATOM 744 C C . THR A 1 91 ? -0.628 -4.053 11.803 1.00 93.25 91 THR A C 1
ATOM 746 O O . THR A 1 91 ? 0.424 -3.460 12.043 1.00 93.25 91 THR A O 1
ATOM 749 N N . TYR A 1 92 ? -1.826 -3.692 12.265 1.00 88.62 92 TYR A N 1
ATOM 750 C CA . TYR A 1 92 ? -2.122 -2.531 13.114 1.00 88.62 92 TYR A CA 1
ATOM 751 C C . TYR A 1 92 ? -2.596 -2.918 14.510 1.00 88.62 92 TYR A C 1
ATOM 753 O O . TYR A 1 92 ? -3.216 -4.002 14.645 1.00 88.62 92 TYR A O 1
#

Secondary structure (DSSP, 8-state):
---SSSTTSSS-EEEEE-SSEEEEEEES-SSSS-EEEEEEEETTS-EEEEEEEE-TTTT--B-GGG-EEEETTEEEEEEEETTEEEEEEEE-

Mean predicted aligned error: 4.99 Å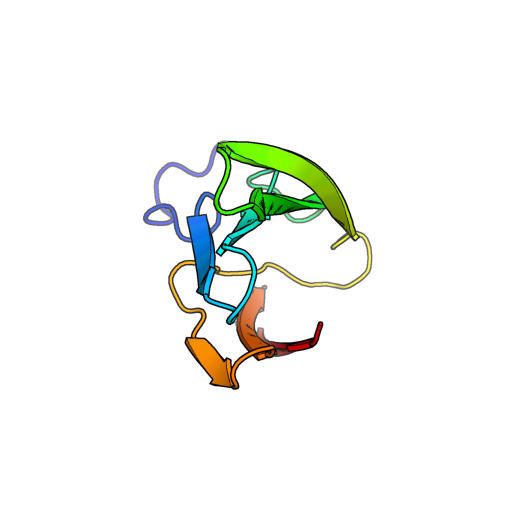

Solvent-accessible surface area (backbone atoms only — not comparable to full-atom values): 5299 Å² total; per-residue (Å²): 137,82,85,88,80,60,85,51,34,43,74,24,52,34,80,49,65,37,100,72,36,42,34,41,37,34,46,78,38,87,51,67,58,28,46,32,34,34,36,44,35,38,90,85,72,52,70,50,81,44,81,78,47,69,27,57,93,66,82,43,36,62,25,31,68,72,39,44,76,80,51,68,49,29,35,41,32,41,18,60,51,93,95,40,81,45,81,44,78,49,78,112

Radius of gyration: 13.32 Å; Cα contacts (8 Å, |Δi|>4): 192; chains: 1; bounding box: 34×25×33 Å

Sequence (92 aa):
QYSQDDDAAYSSYFLLKTPYNLRLLFNDEIKYENTVSEYVIQGNGHFDRNAVMSTENQKLRLRFTDAIQVASNALIVPSERRNRLKLVKVTY

pLDDT: mean 88.2, std 11.4, range [44.75, 97.62]

Foldseek 3Di:
DDPPDPPCQQQDWAWQAAPFWIKIWHWPDPDQWTFIKIWTAGPVRDIDIDGDDTSVVVSFRWGNVPKDDPDNFKIWTWTDDPNDIDIDIDGD